Protein 8CUC (pdb70)

Sequence (161 aa):
EKPFVCNICGRAFTTKGNLKVHYMTHKQHGCTRCGKNFSSASALQIHERTHTGEKPFVCNICGRAFTTKGNLKVHYMTHGQHGCTRCGKNFSSASALQIHERTHTGEKPFVCNICGRAFTTKGNLKVHYMTHGGEKPFVCNICGRAFTTKGNLKVHYMTHG

InterPro domains:
  IPR013087 Zinc finger C2H2-type [PF00096] (382-404)
  IPR013087 Zinc finger C2H2-type [PF00096] (410-432)
  IPR013087 Zinc finger C2H2-type [PF00096] (594-616)
  IPR013087 Zinc finger C2H2-type [PF00096] (626-648)
  IPR013087 Zinc finger C2H2-type [PF00096] (872-892)
  IPR013087 Zinc finger C2H2-type [PF00096] (898-920)
  IPR013087 Zinc finger C2H2-type [PS00028] (384-404)
  IPR013087 Zinc finger C2H2-type [PS00028] (412-432)
  IPR013087 Zinc finger C2H2-type [PS00028] (568-588)
  IPR013087 Zinc finger C2H2-type [PS00028] (596-616)
  IPR013087 Zinc finger C2H2-type [PS00028] (628-648)
  IPR013087 Zinc finger C2H2-type [PS00028] (872-892)
  IPR013087 Zinc finger C2H2-type [PS00028] (900-920)
  IPR013087 Zinc finger C2H2-type [PS50157] (382-409)
  IPR013087 Zinc finger C2H2-type [PS50157] (410-437)
  IPR013087 Zinc finger C2H2-type [PS50157] (566-593)
  IPR013087 Zinc finger C2H2-type [PS50157] (594-621)
  IPR013087 Zinc finger C2H2-type [PS50157] (626-653)
  IPR013087 Zinc finger C2H2-type [PS50157] (870-897)
  IPR013087 Zinc finger C2H2-type [PS50157] (898-925)

Foldseek 3Di:
DFPAADPPPGDTHNDPVVNVVVNVVD/DWQADPPPGHTDDDVVRNVLVVCVVVVDFPDAAPPPGDGHSDPVVSVVVVVVVD/DDADPPPGDDDDDPVRVVLVCCVVVVDFPDADPPPGDGHSDPVVNVVVVVVPD/DQFPAFDPPPGDTHRDPVVNVVVNVVVD

B-factor: mean 41.24, std 11.76, range [8.75, 117.98]

Secondary structure (DSSP, 8-state):
---EE-TTT--EESSHHHHHHHHTT-/--EE-TTT--EESSHHHHHHHHHHHH----EE-TTT--EESSHHHHHHHHTTT-/-EE-TTT--EESSHHHHHHHHHHHH----EE-TTT--EES-HHHHHHHHTTT-/----EE-TTT--EESSHHHHHHHHHTT-

Structure (mmCIF, N/CA/C/O backbone):
data_8CUC
#
_entry.id   8CUC
#
_cell.length_a   49.250
_cell.length_b   70.510
_cell.length_c   112.060
_cell.angle_alpha   90.000
_cell.angle_beta   90.000
_cell.angle_gamma   90.000
#
_symmetry.space_group_name_H-M   'P 21 21 21'
#
loop_
_entity.id
_entity.type
_entity.pdbx_description
1 polymer "DNA (5'-D(P*CP*GP*AP*AP*AP*TP*AP*TP*TP*AP*GP*C)-3')"
2 polymer "DNA (5'-D(P*GP*CP*TP*AP*AP*TP*AP*TP*TP*TP*CP*G)-3')"
3 polymer 'Sal-like protein 4'
4 non-polymer 'ZINC ION'
5 water water
#
loop_
_atom_site.group_PDB
_atom_site.id
_atom_site.type_symbol
_atom_site.label_atom_id
_atom_site.label_alt_id
_atom_site.label_comp_id
_atom_site.label_asym_id
_atom_site.label_entity_id
_atom_site.label_seq_id
_atom_site.pdbx_PDB_ins_code
_atom_site.Cartn_x
_atom_site.Cartn_y
_atom_site.Cartn_z
_atom_site.occupancy
_atom_site.B_iso_or_equiv
_atom_site.auth_seq_id
_atom_site.auth_comp_id
_atom_site.auth_asym_id
_atom_site.auth_atom_id
_atom_site.pdbx_PDB_model_num
ATOM 985 N N . GLU E 3 34 ? 37.198 32.973 32.415 1.00 60.76 895 GLU E N 1
ATOM 986 C CA . GLU E 3 34 ? 37.081 33.804 33.608 1.00 60.73 895 GLU E CA 1
ATOM 987 C C . GLU E 3 34 ? 38.200 33.490 34.597 1.00 56.13 895 GLU E C 1
ATOM 988 O O . GLU E 3 34 ? 38.828 34.397 35.146 1.00 51.23 895 GLU E O 1
ATOM 990 N N . LYS E 3 35 ? 38.443 32.197 34.820 1.00 45.40 896 LYS E N 1
ATOM 991 C CA . LYS E 3 35 ? 39.428 31.722 35.791 1.00 40.76 896 LYS E CA 1
ATOM 992 C C . LYS E 3 35 ? 40.335 30.716 35.094 1.00 36.26 896 LYS E C 1
ATOM 993 O O . LYS E 3 35 ? 40.079 29.507 35.125 1.00 38.33 896 LYS E O 1
ATOM 999 N N . PRO E 3 36 ? 41.414 31.186 34.457 1.00 36.67 897 PRO E N 1
ATOM 1000 C CA . PRO E 3 36 ? 42.219 30.292 33.611 1.00 35.01 897 PRO E CA 1
ATOM 1001 C C . PRO E 3 36 ? 43.235 29.439 34.352 1.00 37.12 897 PRO E C 1
ATOM 1002 O O . PRO E 3 36 ? 43.784 28.511 33.744 1.00 35.31 897 PRO E O 1
ATOM 1006 N N . PHE E 3 37 ? 43.517 29.706 35.624 1.00 35.85 898 PHE E N 1
ATOM 1007 C CA . PHE E 3 37 ? 44.577 29.007 36.346 1.00 36.95 898 PHE E CA 1
ATOM 1008 C C . PHE E 3 37 ? 43.965 28.003 37.314 1.00 33.22 898 PHE E C 1
ATOM 1009 O O . PHE E 3 37 ? 43.206 28.383 38.213 1.00 35.19 898 PHE E O 1
ATOM 1017 N N . VAL E 3 38 ? 44.306 26.728 37.131 1.00 33.50 899 VAL E N 1
ATOM 1018 C CA . VAL E 3 38 ? 43.653 25.620 37.817 1.00 34.44 899 VAL E CA 1
ATOM 1019 C C . VAL E 3 38 ? 44.661 24.900 38.701 1.00 33.61 899 VAL E C 1
ATOM 1020 O O . VAL E 3 38 ? 45.799 24.64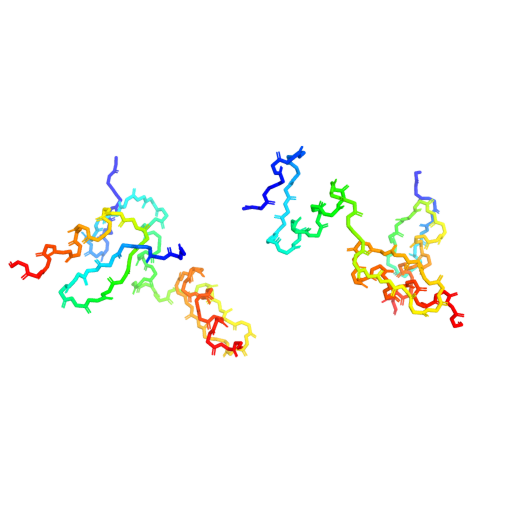4 38.292 1.00 32.78 899 VAL E O 1
ATOM 1024 N N . CYS E 3 39 ? 44.240 24.570 39.915 1.00 33.87 900 CYS E N 1
ATOM 1025 C CA . CYS E 3 39 ? 45.072 23.786 40.812 1.00 33.28 900 CYS E CA 1
ATOM 1026 C C . CYS E 3 39 ? 44.975 22.318 40.413 1.00 34.19 900 CYS E C 1
ATOM 1027 O O . CYS E 3 39 ? 43.886 21.733 40.433 1.00 35.51 900 CYS E O 1
ATOM 1030 N N . ASN E 3 40 ? 46.107 21.722 40.046 1.00 33.54 901 ASN E N 1
ATOM 1031 C CA . ASN E 3 40 ? 46.069 20.348 39.569 1.00 38.15 901 ASN E CA 1
ATOM 1032 C C . ASN E 3 40 ? 45.762 19.350 40.674 1.00 34.98 901 ASN E C 1
ATOM 1033 O O . ASN E 3 40 ? 45.445 18.196 40.365 1.00 35.98 901 ASN E O 1
ATOM 1038 N N . ILE E 3 41 ? 45.791 19.770 41.938 1.00 34.47 902 ILE E N 1
ATOM 1039 C CA . ILE E 3 41 ? 45.544 18.834 43.032 1.00 35.01 902 ILE E CA 1
ATOM 1040 C C . ILE E 3 41 ? 44.053 18.692 43.303 1.00 36.41 90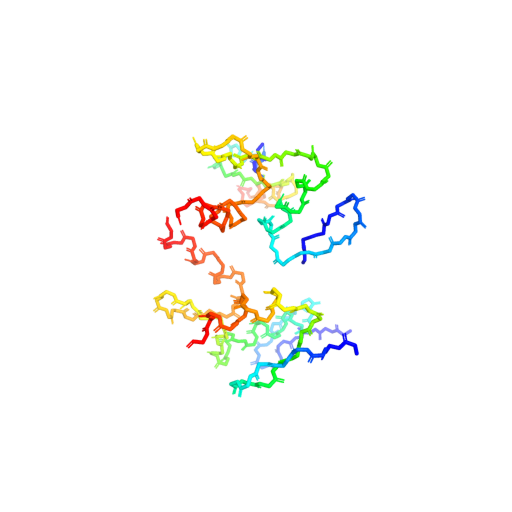2 ILE E C 1
ATOM 1041 O O . ILE E 3 41 ? 43.526 17.576 43.364 1.00 37.79 902 ILE E O 1
ATOM 1046 N N . CYS E 3 42 ? 43.346 19.811 43.473 1.00 36.40 903 CYS E N 1
ATOM 1047 C CA . CYS E 3 42 ? 41.937 19.764 43.840 1.00 40.45 903 CYS E CA 1
ATOM 1048 C C . CYS E 3 42 ? 40.992 20.297 42.770 1.00 38.51 903 CYS E C 1
ATOM 1049 O O . CYS E 3 42 ? 39.774 20.147 42.918 1.00 39.74 903 CYS E O 1
ATOM 1052 N N . GLY E 3 43 ? 41.504 20.925 41.717 1.00 37.91 904 GLY E N 1
ATOM 1053 C CA . GLY E 3 43 ? 40.667 21.374 40.626 1.00 38.73 904 GLY E CA 1
ATOM 1054 C C . GLY E 3 43 ? 40.052 22.751 40.781 1.00 38.57 904 GLY E C 1
ATOM 1055 O O . GLY E 3 43 ? 39.269 23.156 39.915 1.00 42.05 904 GLY E O 1
ATOM 1056 N N . ARG E 3 44 ? 40.372 23.484 41.845 1.00 37.62 905 ARG E N 1
ATOM 1057 C CA . ARG E 3 44 ? 39.845 24.836 41.994 1.00 42.15 905 ARG E CA 1
ATOM 1058 C C . ARG E 3 44 ? 40.498 25.769 40.979 1.00 39.05 905 ARG E C 1
ATOM 1059 O O . ARG E 3 44 ? 41.664 25.605 40.613 1.00 35.68 905 ARG E O 1
ATOM 1067 N N . ALA E 3 45 ? 39.732 26.756 40.520 1.00 36.98 906 ALA E N 1
ATOM 1068 C CA . ALA E 3 45 ? 40.187 27.691 39.501 1.00 36.38 906 ALA E CA 1
ATOM 1069 C C . ALA E 3 45 ? 40.404 29.076 40.100 1.00 38.72 906 ALA E C 1
ATOM 1070 O O . ALA E 3 45 ? 39.792 29.441 41.108 1.00 35.56 906 ALA E O 1
ATOM 1072 N N . PHE E 3 46 ? 41.292 29.844 39.470 1.00 34.38 907 PHE E N 1
ATOM 1073 C CA . PHE E 3 46 ? 41.696 31.139 39.997 1.00 33.32 907 PHE E CA 1
ATOM 1074 C C . PHE E 3 46 ? 41.886 32.124 38.855 1.00 33.06 907 PHE E C 1
ATOM 1075 O O . PHE E 3 46 ? 42.209 31.740 37.728 1.00 33.23 907 PHE E O 1
ATOM 1083 N N . THR E 3 47 ? 41.692 33.408 39.165 1.00 32.67 908 THR E N 1
ATOM 1084 C CA . THR E 3 47 ? 41.818 34.444 38.149 1.00 38.42 908 THR E CA 1
ATOM 1085 C C . THR E 3 47 ? 43.264 34.851 37.905 1.00 43.16 908 THR E C 1
ATOM 1086 O O . THR E 3 47 ? 43.570 35.366 36.828 1.00 35.53 908 THR E O 1
ATOM 1090 N N . THR E 3 48 ? 44.154 34.648 38.871 1.00 30.00 909 THR E N 1
ATOM 1091 C CA . THR E 3 48 ? 45.537 35.073 38.736 1.00 28.63 909 THR E CA 1
ATOM 1092 C C . THR E 3 48 ? 46.470 33.955 39.167 1.00 31.52 909 THR E C 1
ATOM 1093 O O . THR E 3 48 ? 46.109 33.100 39.980 1.00 30.94 909 THR E O 1
ATOM 1097 N N . LYS E 3 49 ? 47.683 33.982 38.609 1.00 32.26 910 LYS E N 1
ATOM 1098 C CA . LYS E 3 49 ? 48.721 33.050 39.035 1.00 33.00 910 LYS E CA 1
ATOM 1099 C C . LYS E 3 49 ? 49.036 33.215 40.514 1.00 30.88 910 LYS E C 1
ATOM 1100 O O . LYS E 3 49 ? 49.281 32.228 41.214 1.00 31.21 910 LYS E O 1
ATOM 1106 N N . GLY E 3 50 ? 49.042 34.456 41.007 1.00 31.16 911 GLY E N 1
ATOM 1107 C CA . GLY E 3 50 ? 49.352 34.682 42.409 1.00 31.85 911 GLY E CA 1
ATOM 1108 C C . GLY E 3 50 ? 48.342 34.025 43.332 1.00 31.46 911 GLY E C 1
ATOM 1109 O O . GLY E 3 50 ? 48.712 33.411 44.335 1.00 32.02 911 GLY E O 1
ATOM 1110 N N . ASN E 3 51 ? 47.054 34.141 43.000 1.00 30.57 912 ASN E N 1
ATOM 1111 C CA . ASN E 3 51 ? 46.029 33.490 43.806 1.00 30.20 912 ASN E CA 1
ATOM 1112 C C . ASN E 3 51 ? 46.183 31.975 43.761 1.00 32.08 912 ASN E C 1
ATOM 1113 O O . ASN E 3 51 ? 45.981 31.295 44.774 1.00 30.44 912 ASN E O 1
ATOM 1118 N N . LEU E 3 52 ? 46.536 31.426 42.596 1.00 29.99 913 LEU E N 1
ATOM 1119 C CA . LEU E 3 52 ? 46.775 29.989 42.515 1.00 35.80 913 LEU E CA 1
ATOM 1120 C C . LEU E 3 52 ? 47.937 29.571 43.410 1.00 31.16 913 LEU E C 1
ATOM 1121 O O . LEU E 3 52 ? 47.837 28.590 44.153 1.00 31.45 913 LEU E O 1
ATOM 1126 N N . LYS E 3 53 ? 49.054 30.304 43.350 1.00 31.82 914 LYS E N 1
ATOM 1127 C CA . LYS E 3 53 ? 50.227 29.920 44.134 1.00 36.11 914 LYS E CA 1
ATOM 1128 C C . LYS E 3 53 ? 49.919 29.949 45.626 1.00 33.33 914 LYS E C 1
ATOM 1129 O O . LYS E 3 53 ? 50.250 29.012 46.361 1.00 33.95 914 LYS E O 1
ATOM 1135 N N . VAL E 3 54 ? 49.274 31.020 46.088 1.00 33.04 915 VAL E N 1
ATOM 1136 C CA . VAL E 3 54 ? 48.972 31.153 47.510 1.00 36.14 915 VAL E CA 1
ATOM 1137 C C . VAL E 3 54 ? 48.060 30.019 47.967 1.00 39.16 915 VAL E C 1
ATOM 1138 O O . VAL E 3 54 ? 48.222 29.479 49.070 1.00 33.72 915 VAL E O 1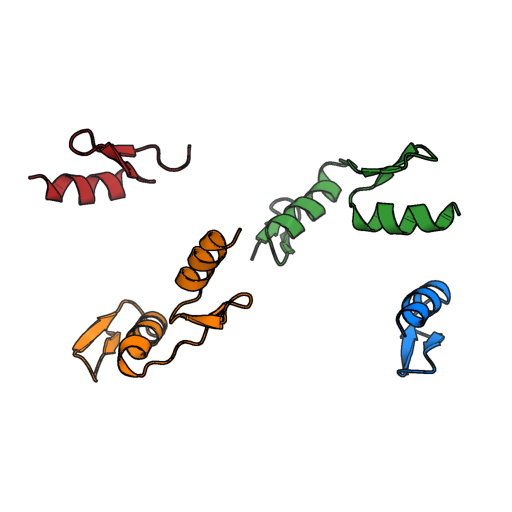
ATOM 1142 N N . HIS E 3 55 ? 47.112 29.614 47.116 1.00 32.12 916 HIS E N 1
ATOM 1143 C CA . HIS E 3 55 ? 46.286 28.459 47.449 1.00 31.86 916 HIS E CA 1
ATOM 1144 C C . HIS E 3 55 ? 47.097 27.172 47.396 1.00 34.39 916 HIS E C 1
ATOM 1145 O O . HIS E 3 55 ? 46.913 26.281 48.233 1.00 32.91 916 HIS E O 1
ATOM 1152 N N . TYR E 3 56 ? 47.992 27.054 46.409 1.00 32.66 917 TYR E N 1
ATOM 1153 C CA . TYR E 3 56 ? 48.742 25.814 46.227 1.00 33.29 917 TYR E CA 1
ATOM 1154 C C . TYR E 3 56 ? 49.567 25.466 47.459 1.00 40.26 917 TYR E C 1
ATOM 1155 O O . TYR E 3 56 ? 49.690 24.289 47.818 1.00 41.63 917 TYR E O 1
ATOM 1164 N N . MET E 3 57 ? 50.133 26.477 48.125 1.00 35.01 918 MET E N 1
ATOM 1165 C CA . MET E 3 57 ? 50.964 26.225 49.298 1.00 36.24 918 MET E CA 1
ATOM 1166 C C . MET E 3 57 ? 50.192 25.504 50.396 1.00 39.45 918 MET E C 1
ATOM 1167 O O . MET E 3 57 ? 50.792 24.788 51.206 1.00 45.99 918 MET E O 1
ATOM 1172 N N . THR E 3 58 ? 48.868 25.672 50.439 1.00 38.42 919 THR E N 1
ATOM 1173 C CA . THR E 3 58 ? 48.060 25.072 51.495 1.00 39.20 919 THR E CA 1
ATOM 1174 C C . THR E 3 58 ? 47.924 23.559 51.362 1.00 44.25 919 THR E C 1
ATOM 1175 O O . THR E 3 58 ? 47.465 22.916 52.312 1.00 43.28 919 THR E O 1
ATOM 1179 N N . HIS E 3 59 ? 48.298 22.978 50.224 1.00 35.59 920 HIS E N 1
ATOM 1180 C CA . HIS E 3 59 ? 48.291 21.526 50.084 1.00 35.97 920 HIS E CA 1
ATOM 1181 C C . HIS E 3 59 ? 49.595 20.966 50.643 1.00 43.46 920 HIS E C 1
ATOM 1182 O O . HIS E 3 59 ? 49.707 19.771 50.913 1.00 59.16 920 HIS E O 1
ATOM 1189 N N . LYS F 3 7 ? -3.373 31.655 69.108 1.00 72.18 868 LYS F N 1
ATOM 1190 C CA . LYS F 3 7 ? -2.976 30.338 69.591 1.00 61.70 868 LYS F CA 1
ATOM 1191 C C . LYS F 3 7 ? -2.056 30.442 70.801 1.00 68.80 868 LYS F C 1
ATOM 1192 O O . LYS F 3 7 ? -1.134 31.257 70.830 1.00 71.60 868 LYS F O 1
ATOM 1194 N N . GLN F 3 8 ? -2.325 29.612 71.805 1.00 67.48 869 GLN F N 1
ATOM 1195 C CA . GLN F 3 8 ? -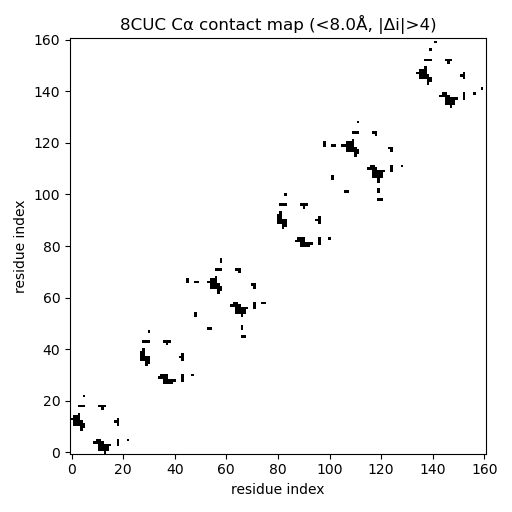1.454 29.461 72.960 1.00 68.98 869 GLN F CA 1
ATOM 1196 C C . GLN F 3 8 ? -0.527 28.278 72.726 1.00 63.84 869 GLN F C 1
ATOM 1197 O O . GLN F 3 8 ? -0.950 27.238 72.214 1.00 70.40 869 GLN F O 1
ATOM 1203 N N . HIS F 3 9 ? 0.741 28.438 73.094 1.00 57.58 870 HIS F N 1
ATOM 1204 C CA . HIS F 3 9 ? 1.723 27.377 72.899 1.00 54.57 870 HIS F CA 1
ATOM 1205 C C . HIS F 3 9 ? 1.944 26.684 74.238 1.00 56.62 870 HIS F C 1
ATOM 1206 O O . HIS F 3 9 ? 2.869 26.981 74.993 1.00 50.37 870 HIS F O 1
ATOM 1213 N N . GLY F 3 10 ? 1.066 25.732 74.521 1.00 59.14 871 GLY F N 1
ATOM 1214 C CA . GLY F 3 10 ? 1.083 25.007 75.771 1.00 58.87 871 GLY F CA 1
ATOM 1215 C C . GLY F 3 10 ? 1.806 23.684 75.606 1.00 50.51 871 GLY F C 1
ATOM 1216 O O . GLY F 3 10 ? 1.751 23.063 74.550 1.00 57.08 871 GLY F O 1
ATOM 1217 N N . CYS F 3 11 ? 2.473 23.245 76.665 1.00 48.79 872 CYS F N 1
ATOM 1218 C CA . CYS F 3 11 ? 3.104 21.932 76.627 1.00 51.83 872 CYS F CA 1
ATOM 1219 C C . CYS F 3 11 ? 1.972 20.942 76.846 1.00 55.95 872 CYS F C 1
ATOM 1220 O O . CYS F 3 11 ? 1.515 20.742 77.973 1.00 50.85 872 CYS F O 1
ATOM 1223 N N . THR F 3 12 ? 1.513 20.310 75.763 1.00 68.04 873 THR F N 1
ATOM 1224 C CA . THR F 3 12 ? 0.440 19.331 75.890 1.00 73.49 873 THR F CA 1
ATOM 1225 C C . THR F 3 12 ? 0.850 18.159 76.757 1.00 71.23 873 THR F C 1
ATOM 1226 O O . THR F 3 12 ? -0.008 17.492 77.341 1.00 82.38 873 THR F O 1
ATOM 1230 N N . ARG F 3 13 ? 2.145 17.903 76.848 1.00 72.76 874 ARG F N 1
ATOM 1231 C CA . ARG F 3 13 ? 2.678 16.744 77.531 1.00 77.55 874 ARG F CA 1
ATOM 1232 C C . ARG F 3 13 ? 3.160 17.095 78.950 1.00 60.43 874 ARG F C 1
ATOM 1233 O O . ARG F 3 13 ? 3.517 16.188 79.712 1.00 70.96 874 ARG F O 1
ATOM 1241 N N . CYS F 3 14 ? 3.241 18.397 79.315 1.00 68.18 875 CYS F N 1
ATOM 1242 C CA . CYS F 3 14 ? 3.418 18.788 80.729 1.00 53.99 875 CYS F CA 1
ATOM 1243 C C . CYS F 3 14 ? 2.443 19.856 81.260 1.00 59.61 875 CYS F C 1
ATOM 1244 O O . CYS F 3 14 ? 2.299 19.969 82.485 1.00 48.44 875 CYS F O 1
ATOM 1247 N N . GLY F 3 15 ? 1.796 20.651 80.405 1.00 58.90 876 GLY F N 1
ATOM 1248 C CA . GLY F 3 15 ? 0.792 21.616 80.826 1.00 51.49 876 GLY F CA 1
ATOM 1249 C C . GLY F 3 15 ? 1.212 23.078 80.941 1.00 55.99 876 GLY F C 1
ATOM 1250 O O . GLY F 3 15 ? 0.338 23.926 81.149 1.00 55.89 876 GLY F O 1
ATOM 1251 N N . LYS F 3 16 ? 2.494 23.412 80.815 1.00 55.61 877 LYS F N 1
ATOM 1252 C CA . LYS F 3 16 ? 2.924 24.808 80.897 1.00 54.07 877 LYS F CA 1
ATOM 1253 C C . LYS F 3 16 ? 2.733 25.547 79.569 1.00 49.33 877 LYS F C 1
ATOM 1254 O O . LYS F 3 16 ? 2.841 24.963 78.488 1.00 46.86 877 LYS F O 1
ATOM 1260 N N . ASN F 3 17 ? 2.463 26.853 79.663 1.00 50.11 878 ASN F N 1
ATOM 1261 C CA . ASN F 3 17 ? 2.196 27.708 78.510 1.00 54.12 878 ASN F CA 1
ATOM 1262 C C . ASN F 3 17 ? 3.402 28.594 78.212 1.00 47.19 878 ASN F C 1
ATOM 1263 O O . ASN F 3 17 ? 4.146 28.984 79.116 1.00 46.88 878 ASN F O 1
ATOM 1268 N N . PHE F 3 18 ? 3.588 28.917 76.932 1.00 45.10 879 PHE F N 1
ATOM 1269 C CA . PHE F 3 18 ? 4.791 29.614 76.500 1.00 43.07 879 PHE F CA 1
ATOM 1270 C C . PHE F 3 18 ? 4.476 30.635 75.419 1.00 46.76 879 PHE F C 1
ATOM 1271 O O . PHE F 3 18 ? 3.450 30.562 74.738 1.00 45.93 879 PHE F O 1
ATOM 1279 N N . SER F 3 19 ? 5.400 31.592 75.272 1.00 47.57 880 SER F N 1
ATOM 1280 C CA . SER F 3 19 ? 5.167 32.789 74.472 1.00 56.14 880 SER F CA 1
ATOM 1281 C C . SER F 3 19 ? 5.224 32.531 72.971 1.00 52.97 880 SER F C 1
ATOM 1282 O O . SER F 3 19 ? 4.697 33.341 72.201 1.00 45.95 880 SER F O 1
ATOM 1285 N N . SER F 3 20 ? 5.837 31.433 72.537 1.00 45.47 881 SER F N 1
ATOM 1286 C CA . SER F 3 20 ? 5.988 31.156 71.114 1.00 44.06 881 SER F CA 1
ATOM 1287 C C . SER F 3 20 ? 6.208 29.663 70.922 1.00 43.52 881 SER F C 1
ATOM 1288 O O . SER F 3 20 ? 6.420 28.915 71.880 1.00 44.04 881 SER F O 1
ATOM 1291 N N . ALA F 3 21 ? 6.148 29.237 69.657 1.00 44.02 882 ALA F N 1
ATOM 1292 C CA . ALA F 3 21 ? 6.433 27.843 69.330 1.00 43.46 882 ALA F CA 1
ATOM 1293 C C . ALA F 3 21 ? 7.882 27.494 69.644 1.00 41.13 882 ALA F C 1
ATOM 1294 O O . ALA F 3 21 ? 8.165 26.422 70.193 1.00 40.76 882 ALA F O 1
ATOM 1296 N N . SER F 3 22 ? 8.814 28.390 69.309 1.00 39.61 883 SER F N 1
ATOM 1297 C CA . SER F 3 22 ? 10.225 28.145 69.596 1.00 37.44 883 SER F CA 1
ATOM 1298 C C . SER F 3 22 ? 10.493 28.123 71.094 1.00 36.44 883 SER F C 1
ATOM 1299 O O . SER F 3 22 ? 11.367 27.387 71.560 1.00 38.34 883 SER F O 1
ATOM 1302 N N . ALA F 3 23 ? 9.758 28.922 71.863 1.00 37.02 884 ALA F N 1
ATOM 1303 C CA . ALA F 3 23 ? 9.869 28.847 73.315 1.00 36.32 884 ALA F CA 1
ATOM 1304 C C . ALA F 3 23 ? 9.400 27.489 73.832 1.00 37.16 884 ALA F C 1
ATOM 1305 O O . ALA F 3 23 ? 9.968 26.958 74.793 1.00 36.59 884 ALA F O 1
ATOM 1307 N N . LEU F 3 24 ? 8.335 26.933 73.233 1.00 42.44 885 LEU F N 1
ATOM 1308 C CA . LEU F 3 24 ? 7.850 25.599 73.607 1.00 40.15 885 LEU F CA 1
ATOM 1309 C C . LEU F 3 24 ? 8.909 24.540 73.341 1.00 38.98 885 LEU F C 1
ATOM 1310 O O . LEU F 3 24 ? 9.251 23.748 74.228 1.00 38.41 885 LEU F O 1
ATOM 1315 N N . GLN F 3 25 ? 9.453 24.554 72.125 1.00 38.63 886 GLN F N 1
ATOM 1316 C CA . GLN F 3 25 ? 10.674 23.864 71.738 1.00 42.79 886 GLN F CA 1
ATOM 1317 C C . GLN F 3 25 ? 11.722 23.763 72.836 1.00 38.48 886 GLN F C 1
ATOM 1318 O O . GLN F 3 25 ? 12.095 22.658 73.252 1.00 38.55 886 GLN F O 1
ATOM 1324 N N . ILE F 3 26 ? 12.184 24.917 73.322 1.00 34.11 887 ILE F N 1
ATOM 1325 C CA . ILE F 3 26 ? 13.218 24.947 74.350 1.00 35.81 887 ILE F CA 1
ATOM 1326 C C . ILE F 3 26 ? 12.735 24.246 75.603 1.00 34.93 887 ILE F C 1
ATOM 1327 O O . ILE F 3 26 ? 13.476 23.477 76.230 1.00 32.84 887 ILE F O 1
ATOM 1332 N N . HIS F 3 27 ? 11.480 24.488 75.982 1.00 34.27 888 HIS F N 1
ATOM 1333 C CA . HIS F 3 27 ? 10.929 23.847 77.164 1.00 34.87 888 HIS F CA 1
ATOM 1334 C C . HIS F 3 27 ? 10.791 22.341 76.977 1.00 35.72 888 HIS F C 1
ATOM 1335 O O . HIS F 3 27 ? 11.049 21.576 77.913 1.00 35.35 888 HIS F O 1
ATOM 1342 N N . GLU F 3 28 ? 10.362 21.893 75.786 1.00 36.94 889 GLU F N 1
ATOM 1343 C CA . GLU F 3 28 ? 10.199 20.455 75.563 1.00 37.89 889 GLU F CA 1
ATOM 1344 C C . GLU F 3 28 ? 11.492 19.698 75.822 1.00 36.32 889 GLU F C 1
ATOM 1345 O O . GLU F 3 28 ? 11.457 18.519 76.188 1.00 43.17 889 GLU F O 1
ATOM 1351 N N . ARG F 3 29 ? 12.638 20.355 75.634 1.00 34.49 890 ARG F N 1
ATOM 1352 C CA . ARG F 3 29 ? 13.919 19.698 75.863 1.00 46.11 890 ARG F CA 1
ATOM 1353 C C . ARG F 3 29 ? 14.084 19.278 77.318 1.00 43.96 890 ARG F C 1
ATOM 1354 O O . ARG F 3 29 ? 14.806 18.318 77.605 1.00 39.70 890 ARG F O 1
ATOM 1362 N N . THR F 3 30 ? 13.415 19.972 78.246 1.00 32.72 891 THR F N 1
ATOM 1363 C CA . THR F 3 30 ? 13.460 19.558 79.645 1.00 32.40 891 THR F CA 1
ATOM 1364 C C . THR F 3 30 ? 12.829 18.183 79.847 1.00 39.09 891 THR F C 1
ATOM 1365 O O . THR F 3 30 ? 13.186 17.475 80.794 1.00 39.06 891 THR F O 1
ATOM 1369 N N . HIS F 3 31 ? 11.897 17.786 78.977 1.00 39.45 892 HIS F N 1
ATOM 1370 C CA . HIS F 3 31 ? 11.283 16.465 79.073 1.00 37.20 892 HIS F CA 1
ATOM 1371 C C . HIS F 3 31 ? 12.018 15.406 78.259 1.00 42.35 892 HIS F C 1
ATOM 1372 O O . HIS F 3 31 ? 12.144 14.259 78.705 1.00 42.54 892 HIS F O 1
ATOM 1379 N N . THR F 3 32 ? 12.499 15.759 77.067 1.00 37.01 893 THR F N 1
ATOM 1380 C CA . THR F 3 32 ? 13.121 14.769 76.198 1.00 36.73 893 THR F CA 1
ATOM 1381 C C . THR F 3 32 ? 14.587 14.525 76.527 1.00 45.78 893 THR F C 1
ATOM 1382 O O . THR F 3 32 ? 15.133 13.497 76.113 1.00 52.79 893 THR F O 1
ATOM 1386 N N . GLY F 3 33 ? 15.229 15.422 77.271 1.00 32.86 894 GLY F N 1
ATOM 1387 C CA . GLY F 3 33 ? 16.654 15.305 77.495 1.00 31.92 894 GLY F CA 1
ATOM 1388 C C . GLY F 3 33 ? 17.510 15.737 76.327 1.00 38.62 894 GLY F C 1
ATOM 1389 O O . GLY F 3 33 ? 18.720 15.481 76.333 1.00 34.99 894 GLY F O 1
ATOM 1390 N N . GLU F 3 34 ? 16.922 16.385 75.325 1.00 40.17 895 GLU F N 1
ATOM 1391 C CA . GLU F 3 34 ? 17.687 16.864 74.183 1.00 32.23 895 GLU F CA 1
ATOM 1392 C C . GLU F 3 34 ? 18.551 18.048 74.606 1.00 31.02 895 GLU F C 1
ATOM 1393 O O . GLU F 3 34 ? 18.074 18.971 75.270 1.00 35.92 895 GLU F O 1
ATOM 1399 N N . LYS F 3 35 ? 19.835 18.003 74.253 1.00 32.00 896 LYS F N 1
ATOM 1400 C CA . LYS F 3 35 ? 20.791 19.053 74.614 1.00 29.52 896 LYS F CA 1
ATOM 1401 C C . LYS F 3 35 ? 21.709 19.300 73.424 1.00 29.90 896 LYS F C 1
ATOM 1402 O O . LYS F 3 35 ? 22.819 18.773 73.348 1.00 29.97 896 LYS F O 1
ATOM 1408 N N . PRO F 3 36 ? 21.255 20.111 72.458 1.00 30.28 897 PRO F N 1
ATOM 1409 C CA . PRO F 3 36 ? 21.982 20.201 71.183 1.00 30.98 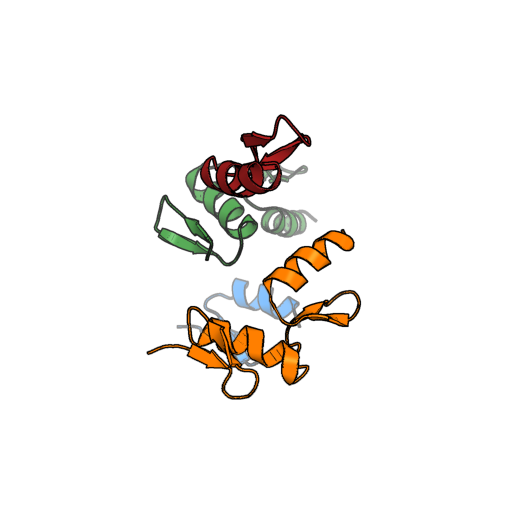897 PRO F CA 1
ATOM 1410 C C . PRO F 3 36 ? 23.234 21.064 71.211 1.00 32.12 897 PRO F C 1
ATOM 1411 O O . PRO F 3 36 ? 23.940 21.117 70.198 1.00 35.04 897 PRO F O 1
ATOM 1415 N N . PHE F 3 37 ? 23.555 21.731 72.316 1.00 29.42 898 PHE F N 1
ATOM 1416 C CA . PHE F 3 37 ? 24.673 22.670 72.351 1.00 32.49 898 PHE F CA 1
ATOM 1417 C C . PHE F 3 37 ? 25.762 22.142 73.279 1.00 33.05 898 PHE F C 1
ATOM 1418 O O . PHE F 3 37 ? 25.619 22.188 74.507 1.00 29.11 898 PHE F O 1
ATOM 1426 N N . VAL F 3 38 ? 26.859 21.671 72.687 1.00 29.66 899 VAL F N 1
ATOM 1427 C CA . VAL F 3 38 ? 27.914 20.948 73.393 1.00 30.44 899 VAL F CA 1
ATOM 1428 C C . VAL F 3 38 ? 29.173 21.802 73.415 1.00 29.44 899 VAL F C 1
ATOM 1429 O O . VAL F 3 38 ? 29.629 22.276 72.367 1.00 30.09 899 VAL F O 1
ATOM 1433 N N . CYS F 3 39 ? 29.749 21.974 74.602 1.00 29.67 900 CYS F N 1
ATOM 1434 C CA . CYS F 3 39 ? 30.973 22.749 74.743 1.00 29.37 900 CYS F CA 1
ATOM 1435 C C . CYS F 3 39 ? 32.140 22.038 74.064 1.00 37.42 900 CYS F C 1
ATOM 1436 O O . CYS F 3 39 ? 32.404 20.861 74.326 1.00 30.51 900 CYS F O 1
ATOM 1439 N N . ASN F 3 40 ? 32.846 22.763 73.192 1.00 32.97 901 ASN F N 1
ATOM 1440 C CA . ASN F 3 40 ? 33.956 22.193 72.433 1.00 36.43 901 ASN F CA 1
ATOM 1441 C C . ASN F 3 40 ? 35.178 21.903 73.296 1.00 38.09 901 ASN F C 1
ATOM 1442 O O . ASN F 3 40 ? 36.071 21.177 72.850 1.00 38.91 901 ASN F O 1
ATOM 1447 N N . ILE F 3 41 ? 35.240 22.447 74.506 1.00 40.24 902 ILE F N 1
ATOM 1448 C CA . ILE F 3 41 ? 36.396 22.256 75.374 1.00 33.70 902 ILE F CA 1
ATOM 1449 C C . ILE F 3 41 ? 36.240 21.022 76.249 1.00 35.84 902 ILE F C 1
ATOM 1450 O O . ILE F 3 41 ? 37.131 20.171 76.304 1.00 36.28 902 ILE F O 1
ATOM 1455 N N . CYS F 3 42 ? 35.109 20.893 76.947 1.00 34.09 903 CYS F N 1
ATOM 1456 C CA . CYS F 3 42 ? 34.924 19.802 77.894 1.00 35.46 903 CYS F CA 1
ATOM 1457 C C . CYS F 3 42 ? 33.785 18.856 77.542 1.00 41.30 903 CYS 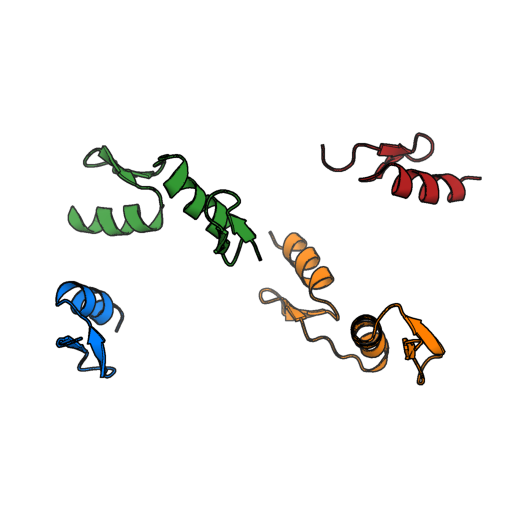F C 1
ATOM 1458 O O . CYS F 3 42 ? 33.662 17.809 78.186 1.00 38.96 903 CYS F O 1
ATOM 1461 N N . GLY F 3 43 ? 32.956 19.181 76.552 1.00 30.23 904 GLY F N 1
ATOM 1462 C CA . GLY F 3 43 ? 31.893 18.288 76.144 1.00 30.08 904 GLY F CA 1
ATOM 1463 C C . GLY F 3 43 ? 30.614 18.361 76.950 1.00 33.39 904 GLY F C 1
ATOM 1464 O O . GLY F 3 43 ? 29.745 17.502 76.770 1.00 31.30 904 GLY F O 1
ATOM 1465 N N . ARG F 3 44 ? 30.451 19.352 77.825 1.00 28.58 905 ARG F N 1
ATOM 1466 C CA . ARG F 3 44 ? 29.204 19.443 78.569 1.00 27.88 905 ARG F CA 1
ATOM 1467 C C . ARG F 3 44 ? 28.095 19.944 77.654 1.00 27.72 905 ARG F C 1
ATOM 1468 O O . ARG F 3 44 ? 28.276 20.907 76.904 1.00 27.80 905 ARG F O 1
ATOM 1476 N N . ALA F 3 45 ? 26.936 19.297 77.741 1.00 27.63 906 ALA F N 1
ATOM 1477 C CA . ALA F 3 45 ? 25.814 19.558 76.854 1.00 31.09 906 ALA F CA 1
ATOM 1478 C C . ALA F 3 45 ? 24.781 20.452 77.531 1.00 30.46 906 ALA F C 1
ATOM 1479 O O . ALA F 3 45 ? 24.563 20.371 78.742 1.00 36.31 906 ALA F O 1
ATOM 1481 N N . PHE F 3 46 ? 24.144 21.310 76.730 1.00 28.82 907 PHE F N 1
ATOM 1482 C CA . PHE F 3 46 ? 23.183 22.284 77.228 1.00 26.81 907 PHE F CA 1
ATOM 1483 C C . PHE F 3 46 ? 21.929 22.274 76.371 1.00 27.26 907 PHE F C 1
ATOM 1484 O O . PHE F 3 46 ? 21.970 21.961 75.177 1.00 29.62 907 PHE F O 1
ATOM 1492 N N . THR F 3 47 ? 20.811 22.647 76.988 1.00 27.10 908 THR F N 1
ATOM 1493 C CA . THR F 3 47 ? 19.564 22.741 76.246 1.00 27.69 908 THR F CA 1
ATOM 1494 C C . THR F 3 47 ? 19.472 24.001 75.390 1.00 29.21 908 THR F C 1
ATOM 1495 O O . THR F 3 47 ? 18.699 24.012 74.427 1.00 28.56 908 THR F O 1
ATOM 1499 N N . THR F 3 48 ? 20.218 25.064 75.715 1.00 27.31 909 THR F N 1
ATOM 1500 C CA . THR F 3 48 ? 20.108 26.323 74.987 1.00 27.53 909 THR F CA 1
ATOM 1501 C C . THR F 3 48 ? 21.477 26.873 74.611 1.00 32.87 909 THR F C 1
ATOM 1502 O O . THR F 3 48 ? 22.476 26.655 75.304 1.00 27.94 909 THR F O 1
ATOM 1506 N N . LYS F 3 49 ? 21.490 27.629 73.512 1.00 28.01 910 LYS F N 1
ATOM 1507 C CA . LYS F 3 49 ? 22.694 28.334 73.086 1.00 31.53 910 LYS F CA 1
ATOM 1508 C C . LYS F 3 49 ? 23.153 29.335 74.139 1.00 33.04 910 LYS F C 1
ATOM 1509 O O . LYS F 3 49 ? 24.356 29.484 74.384 1.00 27.77 910 LYS F O 1
ATOM 1515 N N . GLY F 3 50 ? 22.207 30.035 74.769 1.00 27.56 911 GLY F N 1
ATOM 1516 C CA . GLY F 3 50 ? 22.579 31.046 75.745 1.00 27.39 911 GLY F CA 1
ATOM 1517 C C . GLY F 3 50 ? 23.278 30.471 76.965 1.00 29.84 911 GLY F C 1
ATOM 1518 O O . GLY F 3 50 ? 24.195 31.087 77.511 1.00 27.06 911 GLY F O 1
ATOM 1519 N N . ASN F 3 51 ? 22.846 29.292 77.419 1.00 26.54 912 ASN F N 1
ATOM 1520 C CA . ASN F 3 51 ? 23.489 28.695 78.587 1.00 26.21 912 ASN F CA 1
ATOM 1521 C C . ASN F 3 51 ? 24.866 28.144 78.240 1.00 30.27 912 ASN F C 1
ATOM 1522 O O . ASN F 3 51 ? 25.778 28.174 79.075 1.00 26.43 912 ASN F O 1
ATOM 1527 N N . LEU F 3 52 ? 25.045 27.654 77.014 1.00 28.44 913 LEU F N 1
ATOM 1528 C CA . LEU F 3 52 ? 26.372 27.227 76.598 1.00 27.05 913 LEU F CA 1
ATOM 1529 C C . LEU F 3 52 ? 27.313 28.419 76.505 1.00 30.26 913 LEU F C 1
ATOM 1530 O O . LEU F 3 52 ? 28.476 28.336 76.920 1.00 31.27 913 LEU F O 1
ATOM 1535 N N . LYS F 3 53 ? 26.819 29.541 75.972 1.00 31.82 914 LYS F N 1
ATOM 1536 C CA . LYS F 3 53 ? 27.638 30.741 75.855 1.00 30.52 914 LYS F CA 1
ATOM 1537 C C . LYS F 3 53 ? 28.170 31.170 77.215 1.00 35.75 914 LYS F C 1
ATOM 1538 O O . LYS F 3 53 ? 29.358 31.480 77.360 1.00 29.02 914 LYS F O 1
ATOM 1544 N N . VAL F 3 54 ? 27.302 31.184 78.230 1.00 32.65 915 VAL F N 1
ATOM 1545 C CA . VAL F 3 54 ? 27.737 31.560 79.573 1.00 28.20 915 VAL F CA 1
ATOM 1546 C C . VAL F 3 54 ? 28.746 30.548 80.102 1.00 31.40 915 VAL F C 1
ATOM 1547 O O . VAL F 3 54 ? 29.714 30.909 80.780 1.00 28.65 915 VAL F O 1
ATOM 1551 N N . HIS F 3 55 ? 28.551 29.266 79.775 1.00 27.55 916 HIS F N 1
ATOM 1552 C CA . HIS F 3 55 ? 29.451 28.231 80.276 1.00 27.66 916 HIS F CA 1
ATOM 1553 C C . HIS F 3 55 ? 30.862 28.400 79.729 1.00 28.52 916 HIS F C 1
ATOM 1554 O O . HIS F 3 55 ? 31.833 28.078 80.422 1.00 29.00 916 HIS F O 1
ATOM 1561 N N . TYR F 3 56 ? 30.999 28.900 78.496 1.00 28.89 917 TYR F N 1
ATOM 1562 C CA . TYR F 3 56 ? 32.331 29.090 77.927 1.00 39.36 917 TYR F CA 1
ATOM 1563 C C . TYR F 3 56 ? 33.142 30.092 78.733 1.00 34.06 917 TYR F C 1
ATOM 1564 O O . TYR F 3 56 ? 34.376 30.014 78.758 1.00 31.68 917 TYR F O 1
ATOM 1573 N N . MET F 3 57 ? 32.471 31.034 79.401 1.00 34.95 918 MET F N 1
ATOM 1574 C CA . MET F 3 57 ? 33.171 32.019 80.213 1.00 33.57 918 MET F CA 1
ATOM 1575 C C . MET F 3 57 ? 33.732 31.422 81.497 1.00 42.56 918 MET F C 1
ATOM 1576 O O . MET F 3 57 ? 34.539 32.076 82.168 1.00 50.97 918 MET F O 1
ATOM 1578 N N . THR F 3 58 ? 33.335 30.202 81.851 1.00 39.96 919 THR F N 1
ATOM 1579 C CA . THR F 3 58 ? 33.936 29.517 82.985 1.00 36.35 919 THR F CA 1
ATOM 1580 C C . THR F 3 58 ? 35.255 28.839 82.634 1.00 39.11 919 THR F C 1
ATOM 1581 O O . THR F 3 58 ? 35.923 28.323 83.535 1.00 45.36 919 THR F O 1
ATOM 1585 N N . HIS F 3 59 ? 35.637 28.814 81.357 1.00 45.19 920 HIS F N 1
ATOM 1586 C CA . HIS F 3 59 ? 36.901 28.230 80.919 1.00 33.64 920 HIS F CA 1
ATOM 1587 C C . HIS F 3 59 ? 38.007 29.269 80.771 1.00 43.01 920 HIS F C 1
ATOM 1588 O O . HIS F 3 59 ? 39.133 29.046 81.225 1.00 61.53 920 HIS F O 1
ATOM 1595 N N . GLY F 3 60 ? 37.707 30.405 80.149 1.00 52.16 921 GLY F N 1
ATOM 1596 C CA . GLY F 3 60 ? 38.698 31.443 79.925 1.00 62.88 921 GLY F CA 1
ATOM 1597 C C . GLY F 3 60 ? 39.250 32.069 81.190 1.00 80.11 921 GLY F C 1
ATOM 1598 O O . GLY F 3 60 ? 39.961 33.074 81.135 1.00 86.92 921 GLY F O 1
ATOM 1599 N N . GLN G 3 8 ? 23.313 38.826 64.089 1.00 58.32 869 GLN G N 1
ATOM 1600 C CA . GLN G 3 8 ? 24.296 39.420 63.192 1.00 67.81 869 GLN G CA 1
ATOM 1601 C C . GLN G 3 8 ? 24.902 40.696 63.779 1.00 57.04 869 GLN G C 1
ATOM 1602 O O . GLN G 3 8 ? 24.327 41.318 64.673 1.00 60.41 869 GLN G O 1
ATOM 1608 N N . HIS G 3 9 ? 26.059 41.088 63.254 1.00 52.80 870 HIS G N 1
ATOM 1609 C CA . HIS G 3 9 ? 26.812 42.257 63.712 1.00 51.69 870 HIS G CA 1
ATOM 1610 C C . HIS G 3 9 ? 26.982 43.199 62.523 1.00 50.49 870 HIS G C 1
ATOM 1611 O O . HIS G 3 9 ? 27.937 43.080 61.753 1.00 48.47 870 HIS G O 1
ATOM 1618 N N . GLY G 3 10 ? 26.045 44.131 62.370 1.00 51.78 871 GLY G N 1
ATOM 1619 C CA . GLY G 3 10 ? 26.026 44.998 61.210 1.00 50.94 871 GLY G CA 1
ATOM 1620 C C . GLY G 3 10 ? 26.763 46.312 61.409 1.00 52.20 871 GLY G C 1
ATOM 1621 O O . GLY G 3 10 ? 26.821 46.866 62.504 1.00 50.34 871 GLY G O 1
ATOM 1622 N N . CYS G 3 11 ? 27.357 46.784 60.315 1.00 48.04 872 CYS G N 1
ATOM 1623 C CA . CYS G 3 11 ? 28.041 48.070 60.276 1.00 46.82 872 CYS G CA 1
ATOM 1624 C C . CYS G 3 11 ? 27.036 49.198 60.069 1.00 48.24 872 CYS G C 1
ATOM 1625 O O . CYS G 3 11 ? 26.390 49.271 59.018 1.00 48.60 872 CYS G O 1
ATOM 1628 N N . THR G 3 12 ? 26.891 50.063 61.074 1.00 49.12 873 THR G N 1
ATOM 1629 C CA . THR G 3 12 ? 26.012 51.224 60.964 1.00 52.19 873 THR G CA 1
ATOM 1630 C C . THR G 3 12 ? 26.402 52.164 59.827 1.00 49.07 873 THR G C 1
ATOM 1631 O O . THR G 3 12 ? 25.574 52.984 59.421 1.00 50.16 873 THR G O 1
ATOM 1635 N N . ARG G 3 13 ? 27.622 52.073 59.299 1.00 50.48 874 ARG G N 1
ATOM 1636 C CA . ARG G 3 13 ? 28.096 53.075 58.353 1.00 45.40 874 ARG G CA 1
ATOM 1637 C C . ARG G 3 13 ? 27.938 52.681 56.891 1.00 44.70 874 ARG G C 1
ATOM 1638 O O . ARG G 3 13 ? 27.777 53.566 56.045 1.00 44.44 874 ARG G O 1
ATOM 1646 N N . CYS G 3 14 ? 27.919 51.388 56.565 1.00 44.52 875 CYS G N 1
ATOM 1647 C CA . CYS G 3 14 ? 27.666 50.965 55.195 1.00 44.09 875 CYS G CA 1
ATOM 1648 C C . CYS G 3 14 ? 26.609 49.884 55.058 1.00 45.76 875 CYS G C 1
ATOM 1649 O O . CYS G 3 14 ? 26.139 49.653 53.939 1.00 51.01 875 CYS G O 1
ATOM 1652 N N . GLY G 3 15 ? 26.252 49.186 56.129 1.00 47.02 876 GLY G N 1
ATOM 1653 C CA . GLY G 3 15 ? 25.216 48.187 56.051 1.00 48.73 876 GLY G CA 1
ATOM 1654 C C . GLY G 3 15 ? 25.714 46.770 55.896 1.00 47.95 876 GLY G C 1
ATOM 1655 O O . GLY G 3 15 ? 24.900 45.842 55.930 1.00 49.41 876 GLY G O 1
ATOM 1656 N N . LYS G 3 16 ? 27.018 46.566 55.744 1.00 45.76 877 LYS G N 1
ATOM 1657 C CA . LYS G 3 16 ? 27.513 45.212 55.577 1.00 45.02 877 LYS G CA 1
ATOM 1658 C C . LYS G 3 16 ? 27.500 44.489 56.917 1.00 46.00 877 LYS G C 1
ATOM 1659 O O . LYS G 3 16 ? 27.707 45.086 57.980 1.00 46.17 877 LYS G O 1
ATOM 1665 N N . ASN G 3 17 ? 27.226 43.193 56.853 1.00 46.53 878 ASN G N 1
ATOM 1666 C CA . ASN G 3 17 ? 27.036 42.363 58.028 1.00 47.69 878 ASN G CA 1
ATOM 1667 C C . ASN G 3 17 ? 28.224 41.434 58.243 1.00 46.07 878 ASN G C 1
ATOM 1668 O O . ASN G 3 17 ? 28.893 41.023 57.291 1.00 44.51 878 ASN G O 1
ATOM 1673 N N . PHE G 3 18 ? 28.488 41.107 59.507 1.00 46.49 879 PHE G N 1
ATOM 1674 C CA . PHE G 3 18 ? 29.664 40.322 59.849 1.00 44.98 879 PHE G CA 1
ATOM 1675 C C . PHE G 3 18 ? 29.317 39.316 60.935 1.00 56.42 879 PHE G C 1
ATOM 1676 O O . PHE G 3 18 ? 28.389 39.518 61.723 1.00 48.36 879 PHE G O 1
ATOM 1684 N N . SER G 3 19 ? 30.096 38.235 60.978 1.00 48.31 880 SER G N 1
ATOM 1685 C CA . SER G 3 19 ? 29.755 37.055 61.764 1.00 58.53 880 SER G CA 1
ATOM 1686 C C . SER G 3 19 ? 29.995 37.227 63.257 1.00 47.33 880 SER G C 1
ATOM 1687 O O . SER G 3 19 ? 29.498 36.410 64.039 1.00 48.83 880 SER G O 1
ATOM 1690 N N . SER G 3 20 ? 30.743 38.245 63.673 1.00 46.19 881 SER G N 1
ATOM 1691 C CA . SER G 3 20 ? 31.065 38.408 65.083 1.00 46.60 881 SER G CA 1
ATOM 1692 C C . SER G 3 20 ? 31.360 39.874 65.360 1.00 46.04 881 SER G C 1
ATOM 1693 O O . SER G 3 20 ? 31.529 40.682 64.444 1.00 45.00 881 SER G O 1
ATOM 1696 N N . ALA G 3 21 ? 31.425 40.201 66.654 1.00 37.40 882 ALA G N 1
ATOM 1697 C CA . ALA G 3 21 ? 31.765 41.558 67.068 1.00 38.78 882 ALA G CA 1
ATOM 1698 C C . ALA G 3 21 ? 33.189 41.921 66.665 1.00 39.31 882 ALA G C 1
ATOM 1699 O O . ALA G 3 21 ? 33.443 43.031 66.186 1.00 37.48 882 ALA G O 1
ATOM 1701 N N . SER G 3 22 ? 34.134 40.997 66.856 1.00 36.86 883 SER G N 1
ATOM 1702 C CA . SER G 3 22 ? 35.517 41.278 66.492 1.00 36.10 883 SER G CA 1
ATOM 1703 C C . SER G 3 22 ? 35.686 41.411 64.985 1.00 42.92 883 SER G C 1
ATOM 1704 O O . SER G 3 22 ? 36.521 42.197 64.522 1.00 35.57 883 SER G O 1
ATOM 1707 N N . ALA G 3 23 ? 34.912 40.650 64.209 1.00 37.93 884 ALA G N 1
ATOM 1708 C CA . ALA G 3 23 ? 34.965 40.790 62.760 1.00 38.66 884 ALA G CA 1
ATOM 1709 C C . ALA G 3 23 ? 34.471 42.162 62.328 1.00 33.11 884 ALA G C 1
ATOM 1710 O O . ALA G 3 23 ? 35.053 42.791 61.434 1.00 32.38 884 ALA G O 1
ATOM 1712 N N . LEU G 3 24 ? 33.396 42.641 62.954 1.00 36.11 885 LEU G N 1
ATOM 1713 C CA . LEU G 3 24 ? 32.890 43.978 62.667 1.00 34.93 885 LEU G CA 1
ATOM 1714 C C . LEU G 3 24 ? 33.905 45.045 63.059 1.00 35.41 885 LEU G C 1
ATOM 1715 O O . LEU G 3 24 ? 34.186 45.964 62.280 1.00 35.08 885 LEU G O 1
ATOM 1720 N N . GLN G 3 25 ? 34.416 44.970 64.292 1.00 36.30 886 GLN G N 1
ATOM 1721 C CA . GLN G 3 25 ? 35.524 45.815 64.730 1.00 36.68 886 GLN G CA 1
ATOM 1722 C C . GLN G 3 25 ? 36.606 45.928 63.660 1.00 40.95 886 GLN G C 1
ATOM 1723 O O . GLN G 3 25 ? 37.039 47.033 63.313 1.00 35.41 886 GLN G O 1
ATOM 1729 N N . ILE G 3 26 ? 37.073 44.785 63.148 1.00 35.74 887 ILE G N 1
ATOM 1730 C CA . ILE G 3 26 ? 38.100 44.788 62.108 1.00 32.77 887 ILE G CA 1
ATOM 1731 C C . ILE G 3 26 ? 37.612 45.550 60.881 1.00 32.25 887 ILE G C 1
ATOM 1732 O O . ILE G 3 26 ? 38.344 46.361 60.300 1.00 36.14 887 ILE G O 1
ATOM 1737 N N . HIS G 3 27 ? 36.356 45.325 60.484 1.00 32.28 888 HIS G N 1
ATOM 1738 C CA . HIS G 3 27 ? 35.814 46.017 59.318 1.00 31.81 888 HIS G CA 1
ATOM 1739 C C . HIS G 3 27 ? 35.735 47.520 59.550 1.00 32.82 888 HIS G C 1
ATOM 1740 O O . HIS G 3 27 ? 35.974 48.310 58.630 1.00 33.82 888 HIS G O 1
ATOM 1747 N N . GLU G 3 28 ? 35.385 47.933 60.773 1.00 34.25 889 GLU G N 1
ATOM 1748 C CA . GLU G 3 28 ? 35.267 49.355 61.080 1.00 35.32 889 GLU G CA 1
ATOM 1749 C C . GLU G 3 28 ? 36.549 50.115 60.767 1.00 34.94 889 GLU G C 1
ATOM 1750 O O . GLU G 3 28 ? 36.503 51.317 60.486 1.00 37.54 889 GLU G O 1
ATOM 1756 N N . ARG G 3 29 ? 37.700 49.440 60.818 1.00 34.18 890 ARG G N 1
ATOM 1757 C CA . ARG G 3 29 ? 38.961 50.113 60.523 1.00 34.71 890 ARG G CA 1
ATOM 1758 C C . ARG G 3 29 ? 39.013 50.609 59.082 1.00 34.01 890 ARG G C 1
ATOM 1759 O O . ARG G 3 29 ? 39.704 51.590 58.790 1.00 32.79 890 ARG G O 1
ATOM 1767 N N . THR G 3 30 ? 38.282 49.960 58.170 1.00 33.01 891 THR G N 1
ATOM 1768 C CA . THR G 3 30 ? 38.212 50.460 56.802 1.00 31.05 891 THR G CA 1
ATOM 1769 C C . THR G 3 30 ? 37.547 51.827 56.734 1.00 43.06 891 THR G C 1
ATOM 1770 O O . THR G 3 30 ? 37.809 52.584 55.792 1.00 45.18 891 THR G O 1
ATOM 1774 N N . HIS G 3 31 ? 36.699 52.162 57.710 1.00 39.22 892 HIS G N 1
ATOM 1775 C CA . HIS G 3 31 ? 36.066 53.474 57.761 1.00 42.31 892 HIS G CA 1
ATOM 1776 C C . HIS G 3 31 ? 36.895 54.483 58.542 1.00 36.70 892 HIS G C 1
ATOM 1777 O O . HIS G 3 31 ? 36.975 55.650 58.148 1.00 44.42 892 HIS G O 1
ATOM 1784 N N . THR G 3 32 ? 37.522 54.057 59.640 1.00 35.75 893 THR G N 1
ATOM 1785 C CA . THR G 3 32 ? 38.277 54.985 60.471 1.00 37.55 893 THR G CA 1
ATOM 1786 C C . THR G 3 32 ? 39.692 55.216 59.960 1.00 35.85 893 THR G C 1
ATOM 1787 O O . THR G 3 32 ? 40.320 56.205 60.350 1.00 41.27 893 THR G O 1
ATOM 1791 N N . GLY G 3 33 ? 40.206 54.332 59.107 1.00 51.68 894 GLY G N 1
ATOM 1792 C CA . GLY G 3 33 ? 41.569 54.440 58.621 1.00 48.78 894 GLY G CA 1
ATOM 1793 C C . GLY G 3 33 ? 42.643 54.059 59.613 1.00 51.44 894 GLY G C 1
ATOM 1794 O O . GLY G 3 33 ? 43.826 54.291 59.344 1.00 49.20 894 GLY G O 1
ATOM 1795 N N . GLU G 3 34 ? 42.273 53.488 60.754 1.00 51.16 895 GLU G N 1
ATOM 1796 C CA . GLU G 3 34 ? 43.256 53.067 61.741 1.00 50.21 895 GLU G CA 1
ATOM 1797 C C . GLU G 3 34 ? 43.972 51.804 61.269 1.00 48.64 895 GLU G C 1
ATOM 1798 O O . GLU G 3 34 ? 43.339 50.861 60.783 1.00 43.85 895 GLU G O 1
ATOM 1804 N N . LYS G 3 35 ? 45.297 51.791 61.408 1.00 44.05 896 LYS G N 1
ATOM 1805 C CA . LYS G 3 35 ? 46.135 50.673 60.978 1.00 44.89 896 LYS G CA 1
ATOM 1806 C C . LYS G 3 35 ? 47.109 50.377 62.115 1.00 50.58 896 LYS G C 1
ATOM 1807 O O . LYS G 3 35 ? 48.275 50.789 62.073 1.00 43.14 896 LYS G O 1
ATOM 1813 N N . PRO G 3 36 ? 46.662 49.645 63.131 1.00 44.01 897 PRO G N 1
ATOM 1814 C CA . PRO G 3 36 ? 47.456 49.500 64.360 1.00 52.42 897 PRO G CA 1
ATOM 1815 C C . PRO G 3 36 ? 48.601 48.505 64.268 1.00 40.43 897 PRO G C 1
ATOM 1816 O O . PRO G 3 36 ? 49.343 48.358 65.244 1.00 46.52 897 PRO G O 1
ATOM 1820 N N . PHE G 3 37 ? 48.785 47.820 63.147 1.00 42.37 898 PHE G N 1
ATOM 1821 C CA . PHE G 3 37 ? 49.771 46.750 63.048 1.00 37.72 898 PHE G CA 1
ATOM 1822 C C . PHE G 3 37 ? 50.890 47.201 62.119 1.00 38.90 898 PHE G C 1
ATOM 1823 O O . PHE G 3 37 ? 50.713 47.246 60.897 1.00 34.33 898 PHE G O 1
ATOM 1831 N N . VAL G 3 38 ? 52.045 47.518 62.704 1.00 31.20 899 VAL G N 1
ATOM 1832 C CA . VAL G 3 38 ? 53.141 48.190 62.014 1.00 37.97 899 VAL G CA 1
ATOM 1833 C C . VAL G 3 38 ? 54.313 47.228 61.888 1.00 32.43 899 VAL G C 1
ATOM 1834 O O . VAL G 3 38 ? 54.732 46.615 62.878 1.00 34.26 899 VAL G O 1
ATOM 1838 N N . CYS G 3 39 ? 54.841 47.091 60.673 1.00 31.19 900 CYS G N 1
ATOM 1839 C CA . CYS G 3 39 ? 55.999 46.233 60.457 1.00 35.77 900 CYS G CA 1
ATOM 1840 C C . CYS G 3 39 ? 57.238 46.835 61.107 1.00 31.92 900 CYS G C 1
ATOM 1841 O O . CYS G 3 39 ? 57.582 47.994 60.858 1.00 33.41 900 CYS G O 1
ATOM 1844 N N . ASN G 3 40 ? 57.912 46.034 61.936 1.00 35.03 901 ASN G N 1
ATOM 1845 C CA . ASN G 3 40 ? 59.111 46.489 62.635 1.00 32.65 901 ASN G CA 1
ATOM 1846 C C . ASN G 3 40 ? 60.306 46.650 61.701 1.00 33.08 901 ASN G C 1
ATOM 1847 O O . ASN G 3 40 ? 61.280 47.315 62.067 1.00 39.76 901 ASN G O 1
ATOM 1852 N N . ILE G 3 41 ? 60.249 46.072 60.504 1.00 37.02 902 ILE G N 1
ATOM 1853 C CA . ILE G 3 41 ? 61.372 46.119 59.567 1.00 38.95 902 ILE G CA 1
ATOM 1854 C C . ILE G 3 41 ? 61.299 47.337 58.657 1.00 33.55 902 ILE G C 1
ATOM 1855 O O . ILE G 3 41 ? 62.285 48.059 58.492 1.00 35.14 902 ILE G O 1
ATOM 1860 N N . CYS G 3 42 ? 60.143 47.579 58.034 1.00 33.23 903 CYS G N 1
ATOM 1861 C CA . CYS G 3 42 ? 60.017 48.640 57.047 1.00 36.59 903 CYS G CA 1
ATOM 1862 C C . CYS G 3 42 ? 59.055 49.754 57.435 1.00 35.32 903 CYS G C 1
ATOM 1863 O O . CYS G 3 42 ? 58.984 50.755 56.715 1.00 37.12 903 CYS G O 1
ATOM 1866 N N . GLY G 3 43 ? 58.299 49.607 58.520 1.00 35.10 904 GLY G N 1
ATOM 1867 C CA . GLY G 3 43 ? 57.418 50.660 58.982 1.00 36.17 904 GLY G CA 1
ATOM 1868 C C . GLY G 3 43 ? 56.070 50.744 58.297 1.00 35.60 904 GLY G C 1
ATOM 1869 O O . GLY G 3 43 ? 55.349 51.724 58.508 1.00 39.32 904 GLY G O 1
ATOM 1870 N N . ARG G 3 44 ? 55.703 49.765 57.477 1.00 34.05 905 ARG G N 1
ATOM 1871 C CA . ARG G 3 44 ? 54.401 49.784 56.824 1.00 36.43 905 ARG G CA 1
ATOM 1872 C C . ARG G 3 44 ? 53.297 49.364 57.790 1.00 33.71 905 ARG G C 1
ATOM 1873 O O . ARG G 3 44 ? 53.461 48.418 58.567 1.00 32.77 905 ARG G O 1
ATOM 1881 N N . ALA G 3 45 ? 52.174 50.080 57.744 1.00 33.21 906 ALA G N 1
ATOM 1882 C CA . ALA G 3 45 ? 51.058 49.872 58.657 1.00 32.77 906 ALA G CA 1
ATOM 1883 C C . ALA G 3 45 ? 49.942 49.069 57.994 1.00 31.20 906 ALA G C 1
ATOM 1884 O O . ALA G 3 45 ? 49.689 49.200 56.794 1.00 31.00 906 ALA G O 1
ATOM 1886 N N . PHE G 3 46 ? 49.262 48.246 58.798 1.00 30.57 907 PHE G N 1
ATOM 1887 C CA . PHE G 3 46 ? 48.222 47.346 58.317 1.00 29.95 907 PHE G CA 1
ATOM 1888 C C . PHE G 3 46 ? 46.989 47.431 59.201 1.00 32.61 907 PHE G C 1
ATOM 1889 O O . PHE G 3 46 ? 47.083 47.734 60.394 1.00 29.42 907 PHE G O 1
ATOM 1897 N N . THR G 3 47 ? 45.829 47.123 58.610 1.00 27.48 908 THR G N 1
ATOM 1898 C CA . THR G 3 47 ? 44.588 47.087 59.378 1.00 31.48 908 THR G CA 1
ATOM 1899 C C . THR G 3 47 ? 44.434 45.827 60.220 1.00 32.79 908 THR G C 1
ATOM 1900 O O . THR G 3 47 ? 43.701 45.864 61.213 1.00 31.65 908 THR G O 1
ATOM 1904 N N . THR G 3 48 ? 45.084 44.716 59.855 1.00 24.50 909 THR G N 1
ATOM 1905 C CA . THR G 3 48 ? 44.883 43.464 60.569 1.00 32.28 909 THR G CA 1
ATOM 1906 C C . THR G 3 48 ? 46.209 42.804 60.915 1.00 31.19 909 THR G C 1
ATOM 1907 O O . THR G 3 48 ? 47.210 42.943 60.205 1.00 32.39 909 THR G O 1
ATOM 1911 N N . LYS G 3 49 ? 46.180 42.056 62.018 1.00 36.74 910 LYS G N 1
ATOM 1912 C CA . LYS G 3 49 ? 47.331 41.261 62.425 1.00 33.78 910 LYS G CA 1
ATOM 1913 C C . LYS G 3 49 ? 47.680 40.220 61.368 1.00 24.33 910 LYS G C 1
ATOM 1914 O O . LYS G 3 49 ? 48.857 39.989 61.080 1.00 32.20 910 LYS G O 1
ATOM 1920 N N . GLY G 3 50 ? 46.667 39.589 60.772 1.00 28.16 911 GLY G N 1
ATOM 1921 C CA . GLY G 3 50 ? 46.932 38.556 59.781 1.00 29.73 911 GLY G CA 1
ATOM 1922 C C . GLY G 3 50 ? 47.613 39.087 58.532 1.00 31.82 911 GLY G C 1
ATOM 1923 O O . GLY G 3 50 ? 48.466 38.415 57.947 1.00 27.62 911 GLY G O 1
ATOM 1924 N N . ASN G 3 51 ? 47.246 40.294 58.096 1.00 24.82 912 ASN G N 1
ATOM 1925 C CA . ASN G 3 51 ? 47.880 40.842 56.902 1.00 24.86 912 ASN G CA 1
ATOM 1926 C C . ASN G 3 51 ? 49.313 41.267 57.186 1.00 25.00 912 ASN G C 1
ATOM 1927 O O . ASN G 3 51 ? 50.167 41.209 56.293 1.00 27.12 912 ASN G O 1
ATOM 1932 N N . LEU G 3 52 ? 49.590 41.705 58.414 1.00 27.79 913 LEU G N 1
ATOM 1933 C CA . LEU G 3 52 ? 50.966 42.008 58.783 1.00 27.74 913 LEU G CA 1
ATOM 1934 C C . LEU G 3 52 ? 51.807 40.740 58.819 1.00 27.32 913 LEU G C 1
ATOM 1935 O O . LEU G 3 52 ? 52.953 40.737 58.353 1.00 28.73 913 LEU G O 1
ATOM 1940 N N . LYS G 3 53 ? 51.252 39.655 59.369 1.00 27.50 914 LYS G N 1
ATOM 1941 C CA . LYS G 3 53 ? 51.981 38.393 59.444 1.00 29.59 914 LYS G CA 1
ATOM 1942 C C . LYS G 3 53 ? 52.408 37.923 58.061 1.00 32.25 914 LYS G C 1
ATOM 1943 O O . LYS G 3 53 ? 53.553 37.497 57.862 1.00 32.45 914 LYS G O 1
ATOM 1949 N N . VAL G 3 54 ? 51.493 37.991 57.091 1.00 30.32 915 VAL G N 1
ATOM 1950 C CA . VAL G 3 54 ? 51.812 37.593 55.724 1.00 31.52 915 VAL G CA 1
ATOM 1951 C C . VAL G 3 54 ? 52.880 38.513 55.146 1.00 31.63 915 VAL G C 1
ATOM 1952 O O . VAL G 3 54 ? 53.778 38.072 54.418 1.00 32.95 915 VAL G O 1
ATOM 1956 N N . HIS G 3 55 ? 52.815 39.804 55.486 1.00 29.56 916 HIS G N 1
ATOM 1957 C CA . HIS G 3 55 ? 53.773 40.766 54.950 1.00 30.40 916 HIS G CA 1
ATOM 1958 C C . HIS G 3 55 ? 55.188 40.486 55.436 1.00 41.08 916 HIS G C 1
ATOM 1959 O O . HIS G 3 55 ? 56.154 40.758 54.710 1.00 34.59 916 HIS G O 1
ATOM 1966 N N . TYR G 3 56 ? 55.333 39.955 56.655 1.00 31.23 917 TYR G N 1
ATOM 1967 C CA . TYR G 3 56 ? 56.665 39.666 57.174 1.00 32.83 917 TYR G CA 1
ATOM 1968 C C . TYR G 3 56 ? 57.382 38.631 56.322 1.00 35.20 917 TYR G C 1
ATOM 1969 O O . TYR G 3 56 ? 58.615 38.638 56.246 1.00 39.99 917 TYR G O 1
ATOM 1978 N N . MET G 3 57 ? 56.633 37.749 55.657 1.00 35.76 918 MET G N 1
ATOM 1979 C CA . MET G 3 57 ? 57.252 36.746 54.802 1.00 38.14 918 MET G CA 1
ATOM 1980 C C . MET G 3 57 ? 57.798 37.329 53.507 1.00 38.37 918 MET G C 1
ATOM 1981 O O . MET G 3 57 ? 58.540 36.637 52.802 1.00 45.97 918 MET G O 1
ATOM 1986 N N . THR G 3 58 ? 57.459 38.572 53.176 1.00 36.37 919 THR G N 1
ATOM 1987 C CA . THR G 3 58 ? 58.063 39.207 52.014 1.00 36.65 919 THR G CA 1
ATOM 1988 C C . THR G 3 58 ? 59.444 39.784 52.306 1.00 37.64 919 THR G C 1
ATOM 1989 O O . THR G 3 58 ? 60.105 40.247 51.373 1.00 40.21 919 THR G O 1
ATOM 1993 N N . HIS G 3 59 ? 59.901 39.758 53.561 1.00 46.99 920 HIS G N 1
ATOM 1994 C CA . HIS G 3 59 ? 61.204 40.303 53.923 1.00 45.34 920 HIS G CA 1
ATOM 1995 C C . HIS G 3 59 ? 62.308 39.262 53.923 1.00 46.99 920 HIS G C 1
ATOM 1996 O O . HIS G 3 59 ? 63.383 39.505 53.372 1.00 68.20 920 HIS G O 1
ATOM 2003 N N . GLY G 3 60 ? 62.058 38.100 54.499 1.00 42.49 921 GLY G N 1
ATOM 2004 C CA . GLY G 3 60 ? 63.072 37.070 54.605 1.00 71.01 921 GLY G CA 1
ATOM 2005 C C . GLY G 3 60 ? 63.518 36.508 53.267 1.00 69.59 921 GLY G C 1
ATOM 2006 O O . GLY G 3 60 ? 62.822 35.691 52.653 1.00 82.74 921 GLY G O 1
ATOM 2007 N N . GLY H 3 33 ? 27.661 52.418 83.605 1.00 78.39 894 GLY H N 1
ATOM 2008 C CA . GLY H 3 33 ? 28.169 51.086 83.336 1.00 66.04 894 GLY H CA 1
ATOM 2009 C C . GLY H 3 33 ? 27.107 50.080 82.926 1.00 64.88 894 GLY H C 1
ATOM 2010 O O . GLY H 3 33 ? 26.071 50.438 82.362 1.00 61.05 894 GLY H O 1
ATOM 2011 N N . GLU H 3 34 ? 27.366 48.810 83.242 1.00 61.23 895 GLU H N 1
ATOM 2012 C CA . GLU H 3 34 ? 26.535 47.720 82.741 1.00 56.20 895 GLU H CA 1
ATOM 2013 C C . GLU H 3 34 ? 25.158 47.709 83.400 1.00 48.22 895 GLU H C 1
ATOM 2014 O O . GLU H 3 34 ? 24.133 47.606 82.715 1.00 43.29 895 GLU H O 1
ATOM 2020 N N . LYS H 3 35 ? 25.112 47.817 84.728 1.00 44.27 896 LYS H N 1
ATOM 2021 C CA . LYS H 3 35 ? 23.867 47.713 85.489 1.00 41.06 896 LYS H CA 1
ATOM 2022 C C . LYS H 3 35 ? 23.750 48.903 86.431 1.00 38.50 896 LYS H C 1
ATOM 2023 O O . LYS H 3 35 ? 24.136 48.824 87.604 1.00 39.52 896 LYS H O 1
ATOM 2025 N N . PRO H 3 36 ? 23.186 50.020 85.961 1.00 38.19 897 PRO H N 1
ATOM 2026 C CA . PRO H 3 36 ? 23.215 51.257 86.753 1.00 36.42 897 PRO H CA 1
ATOM 2027 C C . PRO H 3 36 ? 22.166 51.341 87.856 1.00 33.73 897 PRO H C 1
ATOM 2028 O O . PRO H 3 36 ? 22.231 52.276 88.665 1.00 37.70 897 PRO H O 1
ATOM 2032 N N . PHE H 3 37 ? 21.202 50.426 87.917 1.00 30.60 898 PHE H N 1
ATOM 2033 C CA . PHE H 3 37 ? 20.097 50.523 88.865 1.00 34.22 898 PHE H CA 1
ATOM 2034 C C . PHE H 3 37 ? 20.310 49.545 90.015 1.00 43.60 898 PHE H C 1
ATOM 2035 O O . PHE H 3 37 ? 20.364 48.328 89.800 1.00 37.86 898 PHE H O 1
ATOM 2043 N N . VAL H 3 38 ? 20.418 50.079 91.233 1.00 32.75 899 VAL H N 1
ATOM 2044 C CA . VAL H 3 38 ? 20.838 49.309 92.397 1.00 31.75 899 VAL H CA 1
ATOM 2045 C C . VAL H 3 38 ? 19.730 49.304 93.442 1.00 41.38 899 VAL H C 1
ATOM 2046 O O . VAL H 3 38 ? 19.127 50.344 93.734 1.00 33.00 899 VAL H O 1
ATOM 2050 N N . CYS H 3 39 ? 19.467 48.124 94.001 1.00 34.20 900 CYS H N 1
ATOM 2051 C CA . CYS H 3 39 ? 18.509 47.963 95.088 1.00 36.62 900 CYS H CA 1
ATOM 2052 C C . CYS H 3 39 ? 19.176 48.335 96.408 1.00 38.49 900 CYS H C 1
ATOM 2053 O O . CYS H 3 39 ? 20.149 47.691 96.815 1.00 36.21 900 CYS H O 1
ATOM 2056 N N . ASN H 3 40 ? 18.664 49.373 97.078 1.00 44.67 901 ASN H N 1
ATOM 2057 C CA . ASN H 3 40 ? 19.299 49.824 98.315 1.00 45.28 901 ASN H CA 1
ATOM 2058 C C . ASN H 3 40 ? 19.059 48.877 99.485 1.00 53.96 901 ASN H C 1
ATOM 2059 O O . ASN H 3 40 ? 19.628 49.098 100.561 1.00 52.16 901 ASN H O 1
ATOM 2064 N N . ILE H 3 41 ? 18.214 47.863 99.323 1.00 40.38 902 ILE H N 1
ATOM 2065 C CA . ILE H 3 41 ? 17.966 46.910 100.399 1.00 42.37 902 ILE H CA 1
ATOM 2066 C C . ILE H 3 41 ? 18.990 45.780 100.391 1.00 48.08 902 ILE H C 1
ATOM 2067 O O . ILE H 3 41 ? 19.601 45.475 101.417 1.00 45.19 902 ILE H O 1
ATOM 2072 N N . CYS H 3 42 ? 19.203 45.128 99.247 1.00 44.26 903 CYS H N 1
ATOM 2073 C CA . CYS H 3 42 ? 20.124 44.002 99.193 1.00 43.51 903 CYS H CA 1
ATOM 2074 C C . CYS H 3 42 ? 21.362 44.262 98.345 1.00 42.19 903 CYS H C 1
ATOM 2075 O O . CYS H 3 42 ? 22.293 43.449 98.377 1.00 43.30 903 CYS H O 1
ATOM 2078 N N . GLY H 3 43 ? 21.398 45.353 97.585 1.00 42.39 904 GLY H N 1
ATOM 2079 C CA . GLY H 3 43 ? 22.578 45.714 96.826 1.00 35.39 904 GLY H CA 1
ATOM 2080 C C . GLY H 3 43 ? 22.694 45.117 95.439 1.00 34.52 904 GLY H C 1
ATOM 2081 O O . GLY H 3 43 ? 23.719 45.330 94.781 1.00 35.21 904 GLY H O 1
ATOM 2082 N N . ARG H 3 44 ? 21.693 44.379 94.968 1.00 35.51 905 ARG H N 1
ATOM 2083 C CA . ARG H 3 44 ? 21.762 43.843 93.616 1.00 35.23 905 ARG H CA 1
ATOM 2084 C C . ARG H 3 44 ? 21.588 44.954 92.585 1.00 33.33 905 ARG H C 1
ATOM 2085 O O . ARG H 3 44 ? 20.869 45.933 92.809 1.00 33.44 905 ARG H O 1
ATOM 2093 N N . ALA H 3 45 ? 22.262 44.794 91.447 1.00 32.08 906 ALA H N 1
ATOM 2094 C CA . ALA H 3 45 ? 22.232 45.770 90.367 1.00 36.96 906 ALA H CA 1
ATOM 2095 C C . ALA H 3 45 ? 2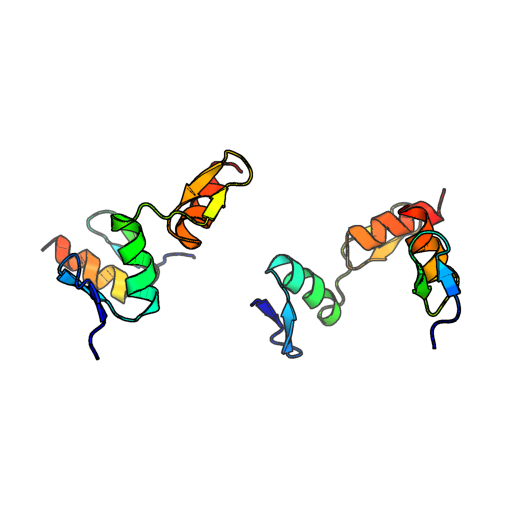1.474 45.213 89.168 1.00 38.21 906 ALA H C 1
ATOM 2096 O O . ALA H 3 45 ? 21.434 43.999 88.949 1.00 32.41 906 ALA H O 1
ATOM 2098 N N . PHE H 3 46 ? 20.894 46.116 88.378 1.00 32.16 907 PHE H N 1
ATOM 2099 C CA . PHE H 3 46 ? 20.022 45.750 87.269 1.00 30.76 907 PHE H CA 1
ATOM 2100 C C . PHE H 3 46 ? 20.257 46.693 86.096 1.00 41.52 907 PHE H C 1
ATOM 2101 O O . PHE H 3 46 ? 20.711 47.828 86.266 1.00 31.65 907 PHE H O 1
ATOM 2109 N N . THR H 3 47 ? 19.927 46.208 84.893 1.00 29.37 908 THR H N 1
ATOM 2110 C CA . THR H 3 47 ? 20.189 46.974 83.678 1.00 33.02 908 THR H CA 1
ATOM 2111 C C . THR H 3 47 ? 19.141 48.051 83.412 1.00 41.07 908 THR H C 1
ATOM 2112 O O . THR H 3 47 ? 19.438 49.029 82.717 1.00 39.87 908 THR H O 1
ATOM 2116 N N . THR H 3 48 ? 17.920 47.897 83.926 1.00 33.76 909 THR H N 1
ATOM 2117 C CA . THR H 3 48 ? 16.841 48.843 83.664 1.00 30.98 909 THR H CA 1
ATOM 2118 C C . THR H 3 48 ?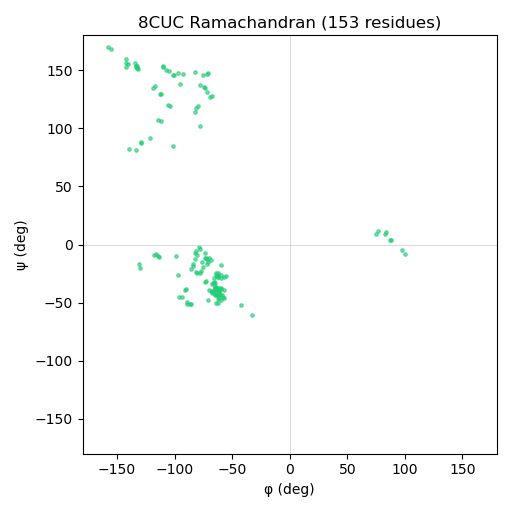 16.101 49.182 84.952 1.00 39.65 909 THR H C 1
ATOM 2119 O O . THR H 3 48 ? 16.099 48.409 85.913 1.00 32.02 909 THR H O 1
ATOM 2123 N N . LYS H 3 49 ? 15.451 50.354 84.952 1.00 41.67 910 LYS H N 1
ATOM 2124 C CA . LYS H 3 49 ? 14.607 50.731 86.083 1.00 36.57 910 LYS H CA 1
ATOM 2125 C C . LYS H 3 49 ? 13.527 49.691 86.324 1.00 38.75 910 LYS H C 1
ATOM 2126 O O . LYS H 3 49 ? 13.190 49.387 87.475 1.00 35.36 910 LYS H O 1
ATOM 2132 N N . GLY H 3 50 ? 12.954 49.157 85.241 1.00 39.49 911 GLY H N 1
ATOM 2133 C CA . GLY H 3 50 ? 11.873 48.195 85.373 1.00 43.54 911 GLY H CA 1
ATOM 2134 C C . GLY H 3 50 ? 12.303 46.910 86.050 1.00 38.07 911 GLY H C 1
ATOM 2135 O O . GLY H 3 50 ? 11.594 46.385 86.911 1.00 46.31 911 GLY H O 1
ATOM 2136 N N . ASN H 3 51 ? 13.473 46.386 85.676 1.00 35.89 912 ASN H N 1
ATOM 2137 C CA . ASN H 3 51 ? 13.951 45.163 86.309 1.00 36.53 912 ASN H CA 1
ATOM 2138 C C . ASN H 3 51 ? 14.175 45.378 87.798 1.00 37.94 912 ASN H C 1
ATOM 2139 O O . ASN H 3 51 ? 13.860 44.505 88.615 1.00 38.46 912 ASN H O 1
ATOM 2144 N N . LEU H 3 52 ? 14.705 46.544 88.172 1.00 35.88 913 LEU H N 1
ATOM 2145 C CA . LEU H 3 52 ? 14.838 46.868 89.588 1.00 41.54 913 LEU H CA 1
ATOM 2146 C C . LEU H 3 52 ? 13.474 46.899 90.261 1.00 38.35 913 LEU H C 1
ATOM 2147 O O . LEU H 3 52 ? 13.309 46.382 91.372 1.00 39.68 913 LEU H O 1
ATOM 2152 N N . LYS H 3 53 ? 12.485 47.508 89.600 1.00 38.63 914 LYS H N 1
ATOM 2153 C CA . LYS H 3 53 ? 11.163 47.668 90.198 1.00 40.49 914 LYS H CA 1
ATOM 2154 C C . LYS H 3 53 ? 10.543 46.321 90.549 1.00 42.37 914 LYS H C 1
ATOM 2155 O O . LYS H 3 53 ? 10.036 46.133 91.660 1.00 51.43 914 LYS H O 1
ATOM 2161 N N . VAL H 3 54 ? 10.569 45.370 89.612 1.00 42.32 915 VAL H N 1
ATOM 2162 C CA . VAL H 3 54 ? 9.969 44.062 89.877 1.00 48.85 915 VAL H CA 1
ATOM 2163 C C . VAL H 3 54 ? 10.722 43.333 90.988 1.00 44.61 915 VAL H C 1
ATOM 2164 O O . VAL H 3 54 ? 10.115 42.636 91.809 1.00 46.53 915 VAL H O 1
ATOM 2168 N N . HIS H 3 55 ? 12.050 43.487 91.044 1.00 42.94 916 HIS H N 1
ATOM 2169 C CA . HIS H 3 55 ? 12.809 42.863 92.125 1.00 43.57 916 HIS H CA 1
ATOM 2170 C C . HIS H 3 55 ? 12.504 43.522 93.462 1.00 44.51 916 HIS H C 1
ATOM 2171 O O . HIS H 3 55 ? 12.400 42.841 94.488 1.00 45.82 916 HIS H O 1
ATOM 2178 N N . TYR H 3 56 ? 12.368 44.851 93.463 1.00 43.47 917 TYR H N 1
ATOM 2179 C CA . TYR H 3 56 ? 12.133 45.589 94.698 1.00 48.96 917 TYR H CA 1
ATOM 2180 C C . TYR H 3 56 ? 10.851 45.139 95.388 1.00 51.98 917 TYR H C 1
ATOM 2181 O O . TYR H 3 56 ? 10.749 45.216 96.618 1.00 60.05 917 TYR H O 1
ATOM 2190 N N . MET H 3 57 ? 9.871 44.656 94.619 1.00 60.26 918 MET H N 1
ATOM 2191 C CA . MET H 3 57 ? 8.614 44.205 95.209 1.00 56.02 918 MET H CA 1
ATOM 2192 C C . MET H 3 57 ? 8.808 42.982 96.098 1.00 65.18 918 MET H C 1
ATOM 2193 O O . MET H 3 57 ? 8.047 42.786 97.053 1.00 66.96 918 MET H O 1
ATOM 2198 N N . THR H 3 58 ? 9.811 42.151 95.808 1.00 56.64 919 THR H N 1
ATOM 2199 C CA . THR H 3 58 ? 10.018 40.938 96.591 1.00 58.98 919 THR H CA 1
ATOM 2200 C C . THR H 3 58 ? 10.467 41.218 98.019 1.00 59.77 919 THR H C 1
ATOM 2201 O O . THR H 3 58 ? 10.438 40.301 98.847 1.00 69.13 919 THR H O 1
ATOM 2205 N N . HIS H 3 59 ? 10.883 42.446 98.328 1.00 60.93 920 HIS H N 1
ATOM 2206 C CA . HIS H 3 59 ? 11.226 42.807 99.696 1.00 55.12 920 HIS H CA 1
ATOM 2207 C C . HIS H 3 59 ? 10.018 43.243 100.513 1.00 58.57 920 HIS H C 1
ATOM 2208 O O . HIS H 3 59 ? 10.074 43.200 101.748 1.00 68.94 920 HIS H O 1
ATOM 2215 N N . GLY H 3 60 ? 8.936 43.657 99.859 1.00 71.68 921 GLY H N 1
ATOM 2216 C CA . GLY H 3 60 ? 7.738 44.104 100.548 1.00 59.96 921 GLY H CA 1
ATOM 2217 C C . GLY H 3 60 ? 7.084 43.035 101.401 1.00 76.79 921 GLY H C 1
ATOM 2218 O O . GLY H 3 60 ? 6.080 42.440 101.011 1.00 89.31 921 GLY H O 1
#

Nearest PDB structures (foldseek):
  8a4i-assembly2_J  TM=9.727E-01  e=4.945E-08  Mus musculus
  7y3m-assembly1_A  TM=9.533E-01  e=1.620E-06  Homo sapiens
  7y3m-assembly2_C  TM=9.490E-01  e=2.832E-06  Homo sapiens
  1a1h-assembly1_A  TM=9.552E-01  e=1.316E-04  Mus musculus
  5wjq-assembly1_D  TM=7.608E-01  e=1.411E-04  Mus musculus

Radius of gyration: 25.71 Å; Cα contacts (8 Å, |Δi|>4): 173; chains: 4; bounding box: 66×40×67 Å

Solvent-accessible surface area: 12658 Å² total; per-residue (Å²): 134,118,96,59,88,1,122,93,65,49,134,40,19,70,63,146,44,79,39,134,111,27,88,142,106,109,137,156,55,23,2,138,230,52,57,128,92,59,110,39,66,64,28,26,97,77,23,60,26,94,100,101,48,90,108,68,54,83,3,140,110,75,45,152,38,35,33,28,153,44,79,22,160,105,27,81,85,100,75,111,169,72,39,5,141,145,62,50,119,95,44,98,41,64,68,27,32,112,78,21,45,32,94,72,79,51,94,104,68,54,86,2,140,112,70,51,135,32,32,35,27,151,43,78,23,149,103,26,69,146,102,72,109,113,168,32,81,68,86,1,128,99,69,50,143,48,33,79,64,149,38,70,34,140,96,15,92,134,105,72,109

GO terms:
  GO:0005515 protein binding (F, IPI)
  GO:0005654 nucleoplasm (C, TAS)
  GO:0005654 nucleoplasm (C, IDA)

Organism: Homo sapiens (NCBI:txid9606)